Protein AF-A0A7Y4NHB7-F1 (afdb_monomer_lite)

pLDDT: mean 86.48, std 16.09, range [43.59, 97.81]

Organism: NCBI:txid2316736

Structure (mmCIF, N/CA/C/O backbone):
data_AF-A0A7Y4NHB7-F1
#
_entry.id   AF-A0A7Y4NHB7-F1
#
loop_
_atom_site.group_PDB
_atom_site.id
_atom_site.type_symbol
_atom_site.label_atom_id
_atom_site.label_alt_id
_atom_site.label_comp_id
_atom_site.label_asym_id
_atom_site.label_entity_id
_atom_site.label_seq_id
_atom_site.pdbx_PDB_ins_code
_atom_site.Cartn_x
_atom_site.Cartn_y
_atom_site.Cartn_z
_atom_site.occupancy
_atom_site.B_iso_or_equiv
_atom_site.auth_seq_id
_atom_site.auth_comp_id
_atom_site.auth_asym_id
_atom_site.auth_atom_id
_atom_site.pdbx_PDB_model_num
ATOM 1 N N . MET A 1 1 ? -4.278 -16.729 -47.013 1.00 43.59 1 MET A N 1
ATOM 2 C CA . MET A 1 1 ? -5.062 -16.526 -45.774 1.00 43.59 1 MET A CA 1
ATOM 3 C C . MET A 1 1 ? -4.417 -15.399 -44.970 1.00 43.59 1 MET A C 1
ATOM 5 O O . MET A 1 1 ? -3.397 -15.633 -44.341 1.00 43.59 1 MET A O 1
ATOM 9 N N . LYS A 1 2 ? -4.911 -14.156 -45.074 1.00 43.66 2 LYS A N 1
ATOM 10 C CA . LYS A 1 2 ? -4.379 -13.010 -44.310 1.00 43.66 2 LYS A CA 1
ATOM 11 C C . LYS A 1 2 ? -5.203 -12.868 -43.030 1.00 43.66 2 LYS A C 1
ATOM 13 O O . LYS A 1 2 ? -6.406 -12.642 -43.115 1.00 43.66 2 LYS A O 1
ATOM 18 N N . ALA A 1 3 ? -4.569 -13.052 -41.874 1.00 45.16 3 ALA A N 1
ATOM 19 C CA . ALA A 1 3 ? -5.207 -12.867 -40.576 1.00 45.16 3 ALA A CA 1
ATOM 20 C C . ALA A 1 3 ? -5.720 -11.422 -40.438 1.00 45.16 3 ALA A C 1
ATOM 22 O O . ALA A 1 3 ? -5.018 -10.460 -40.755 1.00 45.16 3 ALA A O 1
ATOM 23 N N . SER A 1 4 ? -6.977 -11.292 -40.015 1.00 52.25 4 SER A N 1
ATOM 24 C CA . SER A 1 4 ? -7.694 -10.028 -39.843 1.00 52.25 4 SER A CA 1
ATOM 25 C C . SER A 1 4 ? -7.022 -9.138 -38.787 1.00 52.25 4 SER A C 1
ATOM 27 O O . SER A 1 4 ? -6.703 -9.608 -37.693 1.00 52.25 4 SER A O 1
ATOM 29 N N . LYS A 1 5 ? -6.862 -7.838 -39.094 1.00 59.34 5 LYS A N 1
ATOM 30 C CA . LYS A 1 5 ? -6.306 -6.781 -38.214 1.00 59.34 5 LYS A CA 1
ATOM 31 C C . LYS A 1 5 ? -6.905 -6.773 -36.795 1.00 59.34 5 LYS A C 1
ATOM 33 O O . LYS A 1 5 ? -6.227 -6.360 -35.860 1.00 59.34 5 LYS A O 1
ATOM 38 N N . GLY A 1 6 ? -8.140 -7.256 -36.622 1.00 52.38 6 GLY A N 1
ATOM 39 C CA . GLY A 1 6 ? -8.802 -7.361 -35.315 1.00 52.38 6 GLY A CA 1
ATOM 40 C C . GLY A 1 6 ? -8.149 -8.363 -34.353 1.00 52.38 6 GLY A C 1
ATOM 41 O O . GLY A 1 6 ? -8.132 -8.124 -33.150 1.00 52.38 6 GLY A O 1
ATOM 42 N N . SER A 1 7 ? -7.535 -9.435 -34.866 1.00 55.34 7 SER A N 1
ATOM 43 C CA . SER A 1 7 ? -6.844 -10.439 -34.038 1.00 55.34 7 SER A CA 1
ATOM 44 C C . SER A 1 7 ? -5.541 -9.897 -33.445 1.00 55.34 7 SER A C 1
ATOM 46 O O . SER A 1 7 ? -5.215 -10.189 -32.299 1.00 55.34 7 SER A O 1
ATOM 48 N N . GLN A 1 8 ? -4.824 -9.060 -34.202 1.00 58.44 8 GLN A N 1
ATOM 49 C CA . GLN A 1 8 ? -3.545 -8.472 -33.786 1.00 58.44 8 GLN A CA 1
ATOM 50 C C . GLN A 1 8 ? -3.705 -7.430 -32.669 1.00 58.44 8 GLN A C 1
ATOM 52 O O . GLN A 1 8 ? -2.810 -7.267 -31.841 1.00 58.44 8 GLN A O 1
ATOM 57 N N . LEU A 1 9 ? -4.839 -6.719 -32.629 1.00 59.69 9 LEU A N 1
ATOM 58 C CA . LEU A 1 9 ? -5.118 -5.739 -31.576 1.00 59.69 9 LEU A CA 1
ATOM 59 C C . LEU A 1 9 ? -5.407 -6.434 -30.240 1.00 59.69 9 LEU A C 1
ATOM 61 O O . LEU A 1 9 ? -4.892 -6.015 -29.209 1.00 59.69 9 LEU A O 1
ATOM 65 N N . LEU A 1 10 ? -6.165 -7.535 -30.269 1.00 55.00 10 LEU A N 1
ATOM 66 C CA . LEU A 1 10 ? -6.442 -8.339 -29.079 1.00 55.00 10 LEU A CA 1
ATOM 67 C C . LEU A 1 10 ? -5.185 -9.049 -28.566 1.00 55.00 10 LEU A C 1
ATOM 69 O O . LEU A 1 10 ? -4.982 -9.097 -27.360 1.00 55.00 10 LEU A O 1
ATOM 73 N N . GLU A 1 11 ? -4.303 -9.527 -29.448 1.00 55.62 11 GLU A N 1
ATOM 74 C CA . GLU A 1 11 ? -3.004 -10.102 -29.058 1.00 55.62 11 GLU A CA 1
ATOM 75 C C . GLU A 1 11 ? -2.084 -9.091 -28.365 1.00 55.62 11 GLU A C 1
ATOM 77 O O . GLU A 1 11 ? -1.455 -9.427 -27.363 1.00 55.62 11 GLU A O 1
ATOM 82 N N . LYS A 1 12 ? -2.058 -7.836 -28.837 1.00 52.94 12 LYS A N 1
ATOM 83 C CA . LYS A 1 12 ? -1.322 -6.743 -28.180 1.00 52.94 12 LYS A CA 1
ATOM 84 C C . LYS A 1 12 ? -1.838 -6.438 -26.775 1.00 52.94 12 LYS A C 1
ATOM 86 O O . LYS A 1 12 ? -1.043 -6.121 -25.901 1.00 52.94 12 LYS A O 1
ATOM 91 N N . VAL A 1 13 ? -3.146 -6.562 -26.551 1.00 56.47 13 VAL A N 1
ATOM 92 C CA . VAL A 1 13 ? -3.760 -6.403 -25.219 1.00 56.47 13 VAL A CA 1
ATOM 93 C C . VAL A 1 13 ? -3.551 -7.655 -24.346 1.00 56.47 13 VAL A C 1
ATOM 95 O O . VAL A 1 13 ? -3.620 -7.577 -23.124 1.00 56.47 13 VAL A O 1
ATOM 98 N N . LYS A 1 14 ? -3.241 -8.812 -24.947 1.00 52.28 14 LYS A N 1
ATOM 99 C CA . LYS A 1 14 ? -3.054 -10.102 -24.260 1.00 52.28 14 LYS A CA 1
ATOM 100 C C . LYS A 1 14 ? -1.612 -10.396 -23.838 1.00 52.28 14 LYS A C 1
ATOM 102 O O . LYS A 1 14 ? -1.357 -11.481 -23.309 1.00 52.28 14 LYS A O 1
ATOM 107 N N . GLN A 1 15 ? -0.666 -9.482 -24.056 1.00 61.44 15 GLN A N 1
ATOM 108 C CA . GLN A 1 15 ? 0.671 -9.629 -23.485 1.00 61.44 15 GLN A CA 1
ATOM 109 C C . GLN A 1 15 ? 0.579 -9.461 -21.967 1.00 61.44 15 GLN A C 1
ATOM 111 O O . GLN A 1 15 ? 0.471 -8.354 -21.446 1.00 61.44 15 GLN A O 1
ATOM 116 N N . ARG A 1 16 ? 0.610 -10.591 -21.250 1.00 67.00 16 ARG A N 1
ATOM 117 C CA . ARG A 1 16 ? 0.943 -10.617 -19.822 1.00 67.00 16 ARG A CA 1
ATOM 118 C C . ARG A 1 16 ? 2.222 -9.793 -19.636 1.00 67.00 16 ARG A C 1
ATOM 120 O O . ARG A 1 16 ? 3.170 -9.999 -20.389 1.00 67.00 16 ARG A O 1
ATOM 127 N N . GLY A 1 17 ? 2.220 -8.847 -18.696 1.00 72.75 17 GLY A N 1
ATOM 128 C CA . GLY A 1 17 ? 3.365 -7.961 -18.474 1.00 72.75 17 GLY A CA 1
ATOM 129 C C . GLY A 1 17 ? 4.655 -8.756 -18.266 1.00 72.75 17 GLY A C 1
ATOM 130 O O . GLY A 1 17 ? 4.684 -9.696 -17.473 1.00 72.75 17 GLY A O 1
ATOM 131 N N . ASP A 1 18 ? 5.708 -8.398 -18.998 1.00 83.38 18 ASP A N 1
ATOM 132 C CA . ASP A 1 18 ? 7.035 -8.991 -18.841 1.00 83.38 18 ASP A CA 1
ATOM 133 C C . ASP 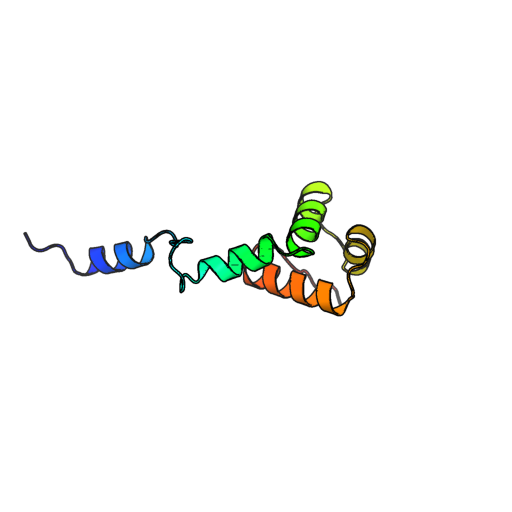A 1 18 ? 7.814 -8.263 -17.739 1.00 83.38 18 ASP A C 1
ATOM 135 O O . ASP A 1 18 ? 8.438 -7.231 -17.977 1.00 83.38 18 ASP A O 1
ATOM 139 N N . LEU A 1 19 ? 7.807 -8.814 -16.524 1.00 81.25 19 LEU A N 1
ATOM 140 C CA . LEU A 1 19 ? 8.513 -8.231 -15.378 1.00 81.25 19 LEU A CA 1
ATOM 141 C C . LEU A 1 19 ? 10.032 -8.118 -15.593 1.00 81.25 19 LEU A C 1
ATOM 143 O O . LEU A 1 19 ? 10.675 -7.261 -14.978 1.00 81.25 19 LEU A O 1
ATOM 147 N N . TYR A 1 20 ? 10.620 -8.934 -16.470 1.00 83.62 20 TYR A N 1
ATOM 148 C CA . TYR A 1 20 ? 12.052 -8.887 -16.755 1.00 83.62 20 TYR A CA 1
ATOM 149 C C . TYR A 1 20 ? 12.420 -7.746 -17.714 1.00 83.62 20 TYR A C 1
ATOM 151 O O . TYR A 1 20 ? 13.557 -7.270 -17.673 1.00 83.62 20 TYR A O 1
ATOM 159 N N . ALA A 1 21 ? 11.464 -7.211 -18.480 1.00 86.81 21 ALA A N 1
ATOM 160 C CA . ALA A 1 21 ? 11.676 -6.022 -19.297 1.00 86.81 21 ALA A CA 1
ATOM 161 C C . ALA A 1 21 ? 11.800 -4.754 -18.432 1.00 86.81 21 ALA A C 1
ATOM 163 O O . ALA A 1 21 ? 10.962 -4.470 -17.576 1.00 86.81 21 ALA A O 1
ATOM 164 N N . ALA A 1 22 ? 12.845 -3.955 -18.681 1.00 83.75 22 ALA A N 1
ATOM 165 C CA . ALA A 1 22 ? 13.180 -2.788 -17.860 1.00 83.75 22 ALA A CA 1
ATOM 166 C C . ALA A 1 22 ? 12.059 -1.739 -17.774 1.00 83.75 22 ALA A C 1
ATOM 168 O O . ALA A 1 22 ? 11.810 -1.192 -16.704 1.00 83.75 22 ALA A O 1
ATOM 169 N N . ALA A 1 23 ? 11.372 -1.496 -18.891 1.00 84.31 23 ALA A N 1
ATOM 170 C CA . ALA A 1 23 ? 10.308 -0.501 -19.019 1.00 84.31 23 ALA A CA 1
ATOM 171 C C . ALA A 1 23 ? 8.898 -1.090 -18.824 1.00 84.31 23 ALA A C 1
ATOM 173 O O . ALA A 1 23 ? 7.916 -0.507 -19.283 1.00 84.31 23 ALA A O 1
ATOM 174 N N . CYS A 1 24 ? 8.775 -2.271 -18.207 1.00 86.31 24 CYS A N 1
ATOM 175 C CA . CYS A 1 24 ? 7.470 -2.890 -18.035 1.00 86.31 24 CYS A CA 1
ATOM 176 C C . CYS A 1 24 ? 6.637 -2.144 -16.979 1.00 86.31 24 CYS A C 1
ATOM 178 O O . CYS A 1 24 ? 7.076 -2.041 -15.830 1.00 86.31 24 CYS A O 1
ATOM 180 N N . PRO A 1 25 ? 5.417 -1.682 -17.309 1.00 84.75 25 PRO A N 1
ATOM 181 C CA . PRO A 1 25 ? 4.579 -0.938 -16.369 1.00 84.75 25 PRO A CA 1
ATOM 182 C C . PRO A 1 25 ? 4.171 -1.763 -15.139 1.00 84.75 25 PRO A C 1
ATOM 184 O O . PRO A 1 25 ? 3.945 -1.200 -14.073 1.00 84.75 25 PRO A O 1
ATOM 187 N N . SER A 1 26 ? 4.143 -3.099 -15.235 1.00 87.38 26 SER A N 1
ATOM 188 C CA . SER A 1 26 ? 3.817 -3.968 -14.096 1.00 87.38 26 SER A CA 1
ATOM 189 C C . SER A 1 26 ? 4.883 -3.970 -12.995 1.00 87.38 26 SER A C 1
ATOM 191 O O . SER A 1 26 ? 4.614 -4.464 -11.902 1.00 87.38 26 SER A O 1
ATOM 193 N N . ARG A 1 27 ? 6.077 -3.404 -13.240 1.00 89.56 27 ARG A N 1
ATOM 194 C CA . ARG A 1 27 ? 7.087 -3.209 -12.190 1.00 89.56 27 ARG A CA 1
ATOM 195 C C . ARG A 1 27 ? 6.651 -2.205 -11.129 1.00 89.56 27 ARG A C 1
ATOM 197 O O . ARG A 1 27 ? 6.973 -2.431 -9.972 1.00 89.56 27 ARG A O 1
ATOM 204 N N . GLY A 1 28 ? 5.900 -1.163 -11.496 1.00 91.44 28 GLY A N 1
ATOM 205 C CA . GLY A 1 28 ? 5.376 -0.202 -10.516 1.00 91.44 28 GLY A CA 1
ATOM 206 C C . GLY A 1 28 ? 4.416 -0.878 -9.538 1.00 91.44 28 GLY A C 1
ATOM 207 O O . GLY A 1 28 ? 4.586 -0.785 -8.330 1.00 91.44 28 GLY A O 1
ATOM 208 N N . VAL A 1 29 ? 3.498 -1.689 -10.070 1.00 92.88 29 VAL A N 1
ATOM 209 C CA . VAL A 1 29 ? 2.579 -2.509 -9.264 1.00 92.88 29 VAL A CA 1
ATOM 210 C C . VAL A 1 29 ? 3.356 -3.445 -8.330 1.00 92.88 29 VAL A C 1
ATOM 212 O O . VAL A 1 29 ? 3.047 -3.549 -7.145 1.00 92.88 29 VAL A O 1
ATOM 215 N N . LEU A 1 30 ? 4.402 -4.108 -8.844 1.00 93.00 30 LEU A N 1
ATOM 216 C CA . LEU A 1 30 ? 5.263 -4.970 -8.032 1.00 93.00 30 LEU A CA 1
ATOM 217 C C . LEU A 1 30 ? 5.964 -4.184 -6.912 1.00 93.00 30 LEU A C 1
ATOM 219 O O . LEU A 1 30 ? 6.003 -4.647 -5.774 1.00 93.00 30 LEU A O 1
ATOM 223 N N . GLU A 1 31 ? 6.503 -3.005 -7.209 1.00 94.06 31 GLU A N 1
ATOM 224 C CA . GLU A 1 31 ? 7.147 -2.131 -6.227 1.00 94.06 31 GLU A CA 1
ATOM 225 C C . GLU A 1 31 ? 6.173 -1.723 -5.115 1.00 94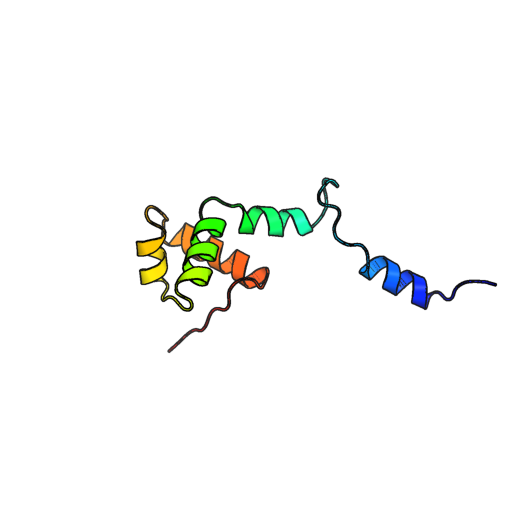.06 31 GLU A C 1
ATOM 227 O O . GLU A 1 31 ? 6.512 -1.825 -3.936 1.00 94.06 31 GLU A O 1
ATOM 232 N N . HIS A 1 32 ? 4.937 -1.356 -5.455 1.00 95.88 32 HIS A N 1
ATOM 233 C CA . HIS A 1 32 ? 3.932 -0.979 -4.464 1.00 95.88 32 HIS A CA 1
ATOM 234 C C . HIS A 1 32 ? 3.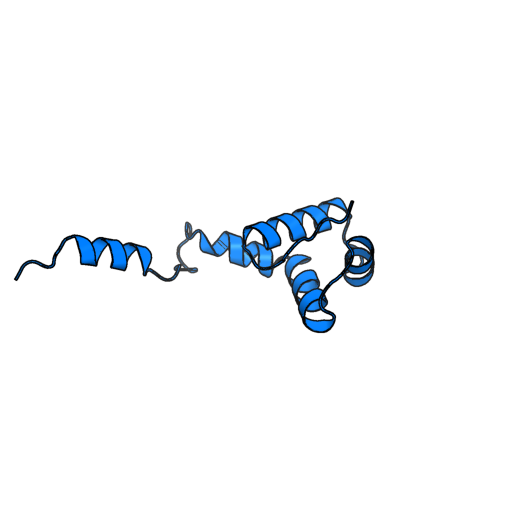602 -2.133 -3.506 1.00 95.88 32 HIS A C 1
ATOM 236 O O . HIS A 1 32 ? 3.648 -1.944 -2.285 1.00 95.88 32 HIS A O 1
ATOM 242 N N . VAL A 1 33 ? 3.343 -3.341 -4.027 1.00 95.88 33 VAL A N 1
ATOM 243 C CA . VAL A 1 33 ? 2.967 -4.505 -3.196 1.00 95.88 33 VAL A CA 1
ATOM 244 C C . VAL A 1 33 ? 4.136 -5.101 -2.410 1.00 95.88 33 VAL A C 1
ATOM 246 O O . VAL A 1 33 ? 3.918 -5.705 -1.362 1.00 95.88 33 VAL A O 1
ATOM 249 N N . THR A 1 34 ? 5.370 -4.933 -2.896 1.00 96.06 34 THR A N 1
ATOM 250 C CA . THR A 1 34 ? 6.592 -5.420 -2.226 1.00 96.06 34 THR A CA 1
ATOM 251 C C . THR A 1 34 ? 7.283 -4.366 -1.366 1.00 96.06 34 THR A C 1
ATOM 253 O O . THR A 1 34 ? 8.243 -4.685 -0.664 1.00 96.06 34 THR A O 1
ATOM 256 N N . SER A 1 35 ? 6.800 -3.122 -1.378 1.00 95.88 35 SER A N 1
ATOM 257 C CA . SER A 1 35 ? 7.317 -2.069 -0.510 1.00 95.88 35 SER A CA 1
ATOM 258 C C . SER A 1 35 ? 7.193 -2.465 0.964 1.00 95.88 35 SER A C 1
ATOM 260 O O . SER A 1 35 ? 6.274 -3.190 1.357 1.00 95.88 35 SER A O 1
ATOM 262 N N . GLN A 1 36 ? 8.098 -1.942 1.801 1.00 94.50 36 GLN A N 1
ATOM 263 C CA . GLN A 1 36 ? 8.137 -2.234 3.240 1.00 94.50 36 GLN A CA 1
ATOM 264 C C . GLN A 1 36 ? 6.764 -2.076 3.913 1.00 94.50 36 GLN A C 1
ATOM 266 O O . GLN A 1 36 ? 6.405 -2.866 4.780 1.00 94.50 36 GLN A O 1
ATOM 271 N N . TRP A 1 37 ? 5.994 -1.062 3.513 1.00 97.44 37 TRP A N 1
ATOM 272 C CA . TRP A 1 37 ? 4.674 -0.792 4.078 1.00 97.44 37 TRP A CA 1
ATOM 273 C C . TRP A 1 37 ? 3.548 -1.486 3.314 1.00 97.44 37 TRP A C 1
ATOM 275 O O . TRP A 1 37 ? 2.592 -1.933 3.944 1.00 97.44 37 TRP A O 1
ATOM 285 N N . GLY A 1 38 ? 3.656 -1.608 1.988 1.00 96.69 38 GLY A N 1
ATOM 286 C CA . GLY A 1 38 ? 2.622 -2.211 1.148 1.00 96.69 38 GLY A CA 1
ATOM 287 C C . GLY A 1 38 ? 2.333 -3.653 1.538 1.00 96.69 38 GLY A C 1
ATOM 288 O O . GLY A 1 38 ? 1.175 -4.007 1.756 1.00 96.69 38 GLY A O 1
ATOM 289 N N . VAL A 1 39 ? 3.379 -4.458 1.749 1.00 96.81 39 VAL A N 1
ATOM 290 C CA . VAL A 1 39 ? 3.209 -5.854 2.172 1.00 96.81 39 VAL A CA 1
ATOM 291 C C . VAL A 1 39 ? 2.522 -5.960 3.540 1.00 96.81 39 VAL A C 1
ATOM 293 O O . VAL A 1 39 ? 1.615 -6.772 3.707 1.00 96.81 39 VAL A O 1
ATOM 296 N N . LEU A 1 40 ? 2.885 -5.103 4.503 1.00 96.81 40 LEU A N 1
ATOM 297 C CA . LEU A 1 40 ? 2.300 -5.112 5.849 1.00 96.81 40 LEU A CA 1
ATOM 298 C C . LEU A 1 40 ? 0.829 -4.686 5.834 1.00 96.81 40 LEU A C 1
ATOM 300 O O . LEU A 1 40 ? 0.006 -5.288 6.522 1.00 96.81 40 LEU A O 1
ATOM 304 N N . VAL A 1 41 ? 0.490 -3.680 5.024 1.00 96.81 41 VAL A N 1
ATOM 305 C CA . VAL A 1 41 ? -0.894 -3.233 4.822 1.00 96.81 41 VAL A CA 1
ATOM 306 C C . VAL A 1 41 ? -1.740 -4.346 4.208 1.00 96.81 41 VAL A C 1
ATOM 308 O O . VAL A 1 41 ? -2.817 -4.644 4.722 1.00 96.81 41 VAL A O 1
ATOM 311 N N . LEU A 1 42 ? -1.254 -4.989 3.143 1.00 97.06 42 LEU A N 1
ATOM 312 C CA . LEU A 1 42 ? -1.986 -6.061 2.466 1.00 97.06 42 LEU A CA 1
ATOM 313 C C . LEU A 1 42 ? -2.205 -7.271 3.377 1.00 97.06 42 LEU A C 1
ATOM 315 O O . LEU A 1 42 ? -3.297 -7.834 3.388 1.00 97.06 42 LEU A O 1
ATOM 319 N N . VAL A 1 43 ? -1.197 -7.656 4.165 1.00 96.44 43 VAL A N 1
ATOM 320 C CA . VAL A 1 43 ? -1.334 -8.737 5.152 1.00 96.44 43 VAL A CA 1
ATOM 321 C C . VAL A 1 43 ? -2.359 -8.366 6.222 1.00 96.44 43 VAL A C 1
ATOM 323 O O . VAL A 1 43 ? -3.263 -9.156 6.482 1.00 96.44 43 VAL A O 1
ATOM 326 N N . ALA A 1 44 ? -2.287 -7.153 6.780 1.00 96.25 44 ALA A N 1
ATOM 327 C CA . ALA A 1 44 ? -3.234 -6.699 7.795 1.00 96.25 44 ALA A CA 1
ATOM 328 C C . ALA A 1 44 ? -4.689 -6.742 7.295 1.00 96.25 44 ALA A C 1
ATOM 330 O O . ALA A 1 44 ? -5.548 -7.300 7.976 1.00 96.25 44 ALA A O 1
ATOM 331 N N . LEU A 1 45 ? -4.941 -6.223 6.088 1.00 96.19 45 LEU A N 1
ATOM 332 C CA . LEU A 1 45 ? -6.267 -6.227 5.461 1.00 96.19 45 LEU A CA 1
ATOM 333 C C . LEU A 1 45 ? -6.740 -7.640 5.093 1.00 96.19 45 LEU A C 1
ATOM 335 O O . LEU A 1 45 ? -7.932 -7.929 5.155 1.00 96.19 45 LEU A O 1
ATOM 339 N N . LYS A 1 46 ? -5.827 -8.541 4.716 1.00 95.94 46 LYS A N 1
ATOM 340 C CA . LYS A 1 46 ? -6.168 -9.935 4.406 1.00 95.94 46 LYS A CA 1
ATOM 341 C C . LYS A 1 46 ? -6.596 -10.716 5.652 1.00 95.94 46 LYS A C 1
ATOM 343 O O . LYS A 1 46 ? -7.470 -11.572 5.549 1.00 95.94 46 LYS A O 1
ATOM 348 N N . GLU A 1 47 ? -5.959 -10.470 6.794 1.00 95.06 47 GLU A N 1
ATOM 349 C CA . GLU A 1 47 ? -6.218 -11.201 8.041 1.00 95.06 47 GLU A CA 1
ATOM 350 C C . GLU A 1 47 ? -7.469 -10.710 8.776 1.00 95.06 47 GLU A C 1
ATOM 352 O O . GLU A 1 47 ? -8.250 -11.525 9.261 1.00 95.06 47 GLU A O 1
ATOM 357 N N . GLU A 1 48 ? -7.659 -9.391 8.865 1.00 92.81 48 GLU A N 1
ATOM 358 C CA . GLU A 1 48 ? -8.698 -8.775 9.706 1.00 92.81 48 GLU A CA 1
ATOM 359 C C . GLU A 1 48 ? -9.775 -8.026 8.901 1.00 92.81 48 GLU A C 1
ATOM 361 O O . GLU A 1 48 ? -10.788 -7.610 9.462 1.00 92.81 48 GLU A O 1
ATOM 366 N N . GLY A 1 49 ? -9.617 -7.909 7.579 1.00 93.62 49 GLY A N 1
ATOM 367 C CA . GLY A 1 49 ? -10.589 -7.262 6.702 1.00 93.62 49 GLY A CA 1
ATOM 368 C C . GLY A 1 49 ? -10.504 -5.736 6.748 1.00 93.62 49 GLY A C 1
ATOM 369 O O . GLY A 1 49 ? -9.433 -5.146 6.613 1.00 93.62 49 GLY A O 1
ATOM 370 N N . THR A 1 50 ? -11.658 -5.082 6.874 1.00 95.50 50 THR A N 1
ATOM 371 C CA . THR A 1 50 ? -11.770 -3.619 6.841 1.00 95.50 50 THR A CA 1
ATOM 372 C C . THR A 1 50 ? -11.125 -2.974 8.068 1.00 95.50 50 THR A C 1
ATOM 374 O O . THR A 1 50 ? -11.449 -3.317 9.201 1.00 95.50 50 THR A O 1
ATOM 377 N N . HIS A 1 51 ? -10.282 -1.964 7.839 1.00 96.06 51 HIS A N 1
ATOM 378 C CA . HIS A 1 51 ? -9.629 -1.183 8.889 1.00 96.06 51 HIS A CA 1
ATOM 379 C C . HIS A 1 51 ? -9.861 0.317 8.725 1.00 96.06 51 HIS A C 1
ATOM 381 O O . HIS A 1 51 ? -9.829 0.848 7.611 1.00 96.06 51 HIS A O 1
ATOM 387 N N . ARG A 1 52 ? -9.981 1.034 9.849 1.00 96.25 52 ARG A N 1
ATOM 388 C CA . ARG A 1 52 ? -9.818 2.493 9.853 1.00 96.25 52 ARG A CA 1
ATOM 389 C C . ARG A 1 52 ? -8.349 2.856 9.655 1.00 96.25 52 ARG A C 1
ATOM 391 O O . ARG A 1 52 ? -7.442 2.124 10.048 1.00 96.25 52 ARG A O 1
ATOM 398 N N . PHE A 1 53 ? -8.108 4.055 9.131 1.00 95.81 53 PHE A N 1
ATOM 399 C CA . PHE A 1 53 ? -6.751 4.561 8.902 1.00 95.81 53 PHE A CA 1
ATOM 400 C C . PHE A 1 53 ? -5.875 4.530 10.168 1.00 95.81 53 PHE A C 1
ATOM 402 O O . PHE A 1 53 ? -4.725 4.095 10.129 1.00 95.81 53 PHE A O 1
ATOM 409 N N . SER A 1 54 ? -6.423 4.958 11.309 1.00 95.56 54 SER A N 1
ATOM 410 C CA . SER A 1 54 ? -5.708 4.982 12.590 1.00 95.56 54 SER A CA 1
ATOM 411 C C . SER A 1 54 ? -5.384 3.583 13.124 1.00 95.56 54 SER A C 1
ATOM 413 O O . SER A 1 54 ? -4.307 3.375 13.684 1.00 95.56 54 SER A O 1
ATOM 415 N N . GLU A 1 55 ? -6.282 2.616 12.927 1.00 96.31 55 GLU A N 1
ATOM 416 C CA . GLU A 1 55 ? -6.084 1.218 13.325 1.00 96.31 55 GLU A CA 1
ATOM 417 C C . GLU A 1 55 ? -4.965 0.583 12.506 1.00 96.31 55 GLU A C 1
ATOM 419 O O . GLU A 1 55 ? -4.030 0.011 13.071 1.00 96.31 55 GLU A O 1
ATOM 424 N N . LEU A 1 56 ? -5.008 0.778 11.186 1.00 96.12 56 LEU A N 1
ATOM 425 C CA . LEU A 1 56 ? -3.996 0.269 10.272 1.00 96.12 56 LEU A CA 1
ATOM 426 C C . LEU A 1 56 ? -2.617 0.870 10.577 1.00 96.12 56 LEU A C 1
ATOM 428 O O . LEU A 1 56 ? -1.627 0.144 10.638 1.00 96.12 56 LEU A O 1
ATOM 432 N N . ARG A 1 57 ? -2.548 2.176 10.871 1.00 96.69 57 ARG A N 1
ATOM 433 C CA . ARG A 1 57 ? -1.306 2.838 11.302 1.00 96.69 57 ARG A CA 1
ATOM 434 C C . ARG A 1 57 ? -0.727 2.212 12.569 1.00 96.69 57 ARG A C 1
ATOM 436 O O . ARG A 1 57 ? 0.481 1.984 12.639 1.00 96.69 57 ARG A O 1
ATOM 443 N N . ARG A 1 58 ? -1.573 1.946 13.570 1.00 96.12 58 ARG A N 1
ATOM 444 C CA . ARG A 1 58 ? -1.137 1.328 14.830 1.00 96.12 58 ARG A CA 1
ATOM 445 C C . ARG A 1 58 ? -0.655 -0.104 14.607 1.00 96.12 58 ARG A C 1
ATOM 447 O O . ARG A 1 58 ? 0.341 -0.489 15.208 1.00 96.12 58 ARG A O 1
ATOM 454 N N . LYS A 1 59 ? -1.344 -0.861 13.750 1.00 95.44 59 LYS A N 1
ATOM 455 C CA . LYS A 1 59 ? -1.023 -2.258 13.447 1.00 95.44 59 LYS A CA 1
ATOM 456 C C . LYS A 1 59 ? 0.273 -2.405 12.651 1.00 95.44 59 LYS A C 1
ATOM 458 O O . LYS A 1 59 ? 1.095 -3.241 13.001 1.00 95.44 59 LYS A O 1
ATOM 463 N N . VAL A 1 60 ? 0.474 -1.579 11.622 1.00 94.25 60 VAL A N 1
ATOM 464 C CA . VAL A 1 60 ? 1.692 -1.619 10.795 1.00 94.25 60 VAL A CA 1
ATOM 465 C C . VAL A 1 60 ? 2.927 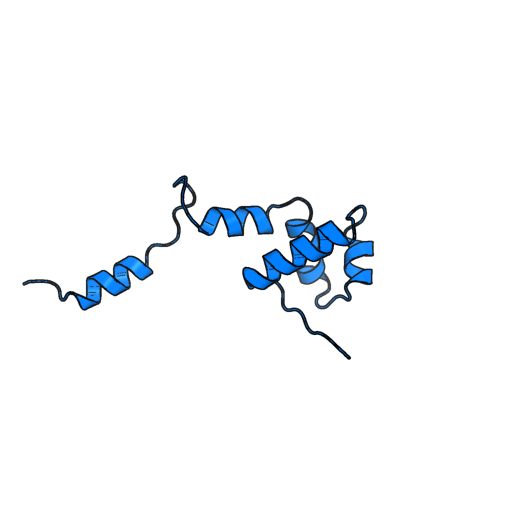-1.209 11.604 1.00 94.25 60 VAL A C 1
ATOM 467 O O . VAL A 1 60 ? 3.983 -1.793 11.403 1.00 94.25 60 VAL A O 1
ATOM 470 N N . GLY A 1 61 ? 2.789 -0.273 12.553 1.00 93.62 61 GLY A N 1
ATOM 471 C CA . GLY A 1 61 ? 3.851 0.100 13.493 1.00 93.62 61 GLY A CA 1
ATOM 472 C C . GLY A 1 61 ? 5.037 0.823 12.835 1.00 93.62 61 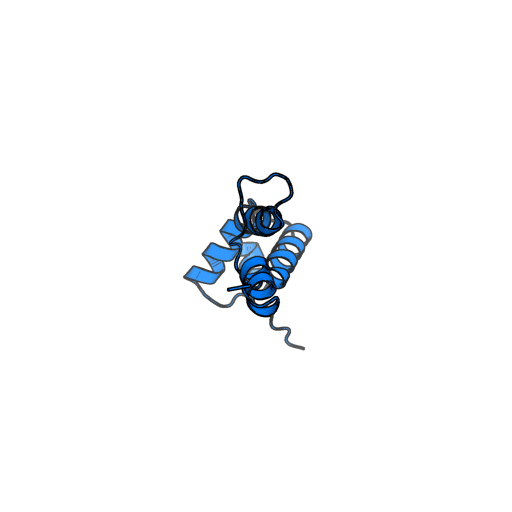GLY A C 1
ATOM 473 O O . GLY A 1 61 ? 5.580 0.407 11.819 1.00 93.62 61 GLY A O 1
ATOM 474 N N . GLY A 1 62 ? 5.459 1.964 13.387 1.00 94.06 62 GLY A N 1
ATOM 475 C CA . GLY A 1 62 ? 6.620 2.713 12.871 1.00 94.06 62 GLY A CA 1
ATOM 476 C C . GLY A 1 62 ? 6.418 3.424 11.522 1.00 94.06 62 GLY A C 1
ATOM 477 O O . GLY A 1 62 ? 7.266 4.221 11.125 1.00 94.06 62 GLY A O 1
ATOM 478 N N . VAL A 1 63 ? 5.288 3.213 10.840 1.00 96.75 63 VAL A N 1
ATOM 479 C CA . VAL A 1 63 ? 4.918 3.961 9.633 1.00 96.75 63 VAL A CA 1
ATOM 480 C C . VAL A 1 63 ? 4.433 5.373 9.987 1.00 96.75 63 VAL A C 1
ATOM 482 O O . VAL A 1 63 ? 3.632 5.581 10.908 1.00 96.75 63 VAL A O 1
ATOM 485 N N . SER A 1 64 ? 4.911 6.377 9.249 1.00 97.12 64 SER A N 1
ATOM 486 C CA . SER A 1 64 ? 4.392 7.743 9.368 1.00 97.12 64 SER A CA 1
ATOM 487 C C . SER A 1 64 ? 3.033 7.869 8.676 1.00 97.12 64 SER A C 1
ATOM 489 O O . SER A 1 64 ? 2.729 7.126 7.745 1.00 97.12 64 SER A O 1
ATOM 491 N N . GLU A 1 65 ? 2.210 8.837 9.086 1.00 97.00 65 GLU A N 1
ATOM 492 C CA . GLU A 1 65 ? 0.901 9.068 8.448 1.00 97.00 65 GLU A CA 1
ATOM 493 C C . GLU A 1 65 ? 1.034 9.349 6.955 1.00 97.00 65 GLU A C 1
ATOM 495 O O . GLU A 1 65 ? 0.293 8.792 6.151 1.00 97.00 65 GLU A O 1
ATOM 500 N N . LYS A 1 66 ? 2.035 10.153 6.581 1.00 97.38 66 LYS A N 1
ATOM 501 C CA . LYS A 1 66 ? 2.332 10.462 5.183 1.00 97.38 66 LYS A CA 1
ATOM 502 C C . LYS A 1 66 ? 2.662 9.198 4.387 1.00 97.38 66 LYS A C 1
ATOM 504 O O . LYS A 1 66 ? 2.093 9.003 3.319 1.00 97.38 66 LYS A O 1
ATOM 509 N N . MET A 1 67 ? 3.549 8.344 4.903 1.00 97.81 67 MET A N 1
ATOM 510 C CA . MET A 1 67 ? 3.944 7.114 4.208 1.00 97.81 67 MET A CA 1
ATOM 511 C C . MET A 1 67 ? 2.781 6.130 4.094 1.00 97.81 67 MET A C 1
ATOM 513 O O . MET A 1 67 ? 2.600 5.521 3.041 1.00 97.81 67 MET A O 1
ATOM 517 N N . LEU A 1 68 ? 1.966 6.002 5.145 1.00 97.62 68 LEU A N 1
ATOM 518 C CA . LEU A 1 68 ? 0.784 5.147 5.109 1.00 97.62 68 LEU A CA 1
ATOM 519 C C . LEU A 1 68 ? -0.234 5.652 4.082 1.00 97.62 68 LEU A C 1
ATOM 521 O O . LEU A 1 68 ? -0.725 4.863 3.281 1.00 97.62 68 LEU A O 1
ATOM 525 N N .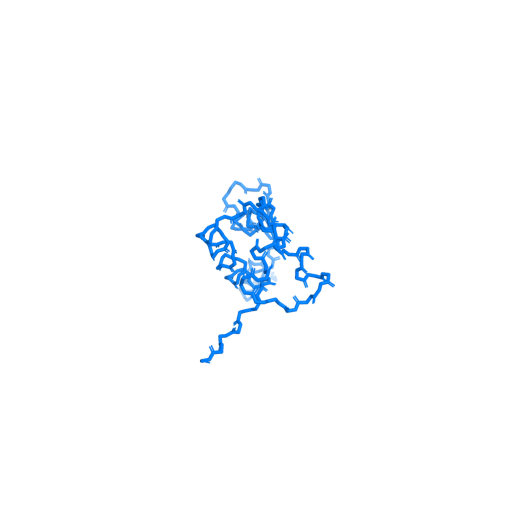 ALA A 1 69 ? -0.513 6.958 4.066 1.00 97.31 69 ALA A N 1
ATOM 526 C CA . ALA A 1 69 ? -1.426 7.564 3.101 1.00 97.31 69 ALA A CA 1
ATOM 527 C C . ALA A 1 69 ? -0.942 7.372 1.656 1.00 97.31 69 ALA A C 1
ATOM 529 O O . ALA A 1 69 ? -1.730 6.982 0.800 1.00 97.31 69 ALA A O 1
ATOM 530 N N . GLN A 1 70 ? 0.354 7.577 1.395 1.00 97.62 70 GLN A N 1
ATOM 531 C CA . GLN A 1 70 ? 0.951 7.340 0.076 1.00 97.62 70 GLN A CA 1
ATOM 532 C C . GLN A 1 70 ? 0.856 5.869 -0.345 1.00 97.62 70 GLN A C 1
ATOM 534 O O . GLN A 1 70 ? 0.498 5.579 -1.482 1.00 97.62 70 GLN A O 1
ATOM 539 N N . THR A 1 71 ? 1.128 4.945 0.578 1.00 97.25 71 THR A N 1
ATOM 540 C CA . THR A 1 71 ? 1.038 3.501 0.317 1.00 97.25 71 THR A CA 1
ATOM 541 C C . THR A 1 71 ? -0.399 3.095 -0.008 1.00 97.25 71 THR A C 1
ATOM 543 O O . THR A 1 71 ? -0.635 2.417 -1.002 1.00 97.25 71 THR A O 1
ATOM 546 N N . LEU A 1 72 ? -1.371 3.543 0.792 1.00 97.31 72 LEU A N 1
ATOM 547 C CA . LEU A 1 72 ? -2.787 3.262 0.555 1.00 97.31 72 LEU A CA 1
ATOM 548 C C . LEU A 1 72 ? -3.271 3.853 -0.769 1.00 97.31 72 LEU A C 1
ATOM 550 O O . LEU A 1 72 ? -3.994 3.176 -1.485 1.00 97.31 72 LEU A O 1
ATOM 554 N N . GLN A 1 73 ? -2.838 5.066 -1.118 1.00 97.50 73 GLN A N 1
ATOM 555 C CA . GLN A 1 73 ? -3.181 5.691 -2.394 1.00 97.50 73 GLN A CA 1
ATOM 556 C C . GLN A 1 73 ? -2.637 4.895 -3.589 1.00 97.50 73 GLN A C 1
ATOM 558 O O . GLN A 1 73 ? -3.356 4.710 -4.566 1.00 97.50 73 GLN A O 1
ATOM 563 N N . ALA A 1 74 ? -1.395 4.407 -3.517 1.00 96.81 74 ALA A N 1
ATOM 564 C CA . ALA A 1 74 ? -0.814 3.570 -4.567 1.00 96.81 74 ALA A CA 1
ATOM 565 C C . ALA A 1 74 ? -1.559 2.230 -4.700 1.00 96.81 74 ALA A C 1
ATOM 567 O O . ALA A 1 74 ? -1.960 1.847 -5.794 1.00 96.81 74 ALA A O 1
ATOM 568 N N . LEU A 1 75 ? -1.829 1.558 -3.576 1.00 97.00 75 LEU A N 1
ATOM 569 C CA . LEU A 1 75 ? -2.563 0.291 -3.567 1.00 97.00 75 LEU A CA 1
ATOM 570 C C . LEU A 1 75 ? -4.032 0.441 -3.997 1.00 97.00 75 LEU A C 1
ATOM 572 O O . LEU A 1 75 ? -4.597 -0.486 -4.573 1.00 97.00 75 LEU A O 1
ATOM 576 N N . GLU A 1 76 ? -4.655 1.588 -3.726 1.00 97.06 76 GLU A N 1
ATOM 577 C CA . GLU A 1 76 ? -5.988 1.943 -4.221 1.00 97.06 76 GLU A CA 1
ATOM 578 C C . GLU A 1 76 ? -5.971 2.144 -5.743 1.00 97.06 76 GLU A C 1
ATOM 580 O O . GLU A 1 76 ? -6.817 1.590 -6.443 1.00 97.06 76 GLU A O 1
ATOM 585 N N . GLN A 1 77 ? -4.978 2.869 -6.271 1.00 95.88 77 GLN A N 1
ATOM 586 C CA . GLN A 1 77 ? -4.802 3.077 -7.715 1.00 95.88 77 GLN A CA 1
ATOM 587 C C . GLN A 1 77 ? -4.527 1.772 -8.473 1.00 95.88 77 GLN A C 1
ATOM 589 O O . GLN A 1 77 ? -5.039 1.590 -9.577 1.00 95.88 77 GLN A O 1
ATOM 594 N N . ASP A 1 78 ? -3.770 0.856 -7.869 1.00 94.62 78 ASP A N 1
ATOM 595 C CA . ASP A 1 78 ? -3.516 -0.479 -8.418 1.00 94.62 78 ASP A CA 1
ATOM 596 C C . ASP A 1 78 ? -4.731 -1.422 -8.296 1.00 94.62 78 ASP A C 1
ATOM 598 O O . ASP A 1 78 ? -4.757 -2.486 -8.917 1.00 94.62 78 ASP A O 1
ATOM 602 N N . GLY A 1 79 ? -5.744 -1.049 -7.505 1.00 95.25 79 GLY A N 1
ATOM 603 C CA . GLY A 1 79 ? -6.968 -1.824 -7.300 1.00 95.25 79 GLY A CA 1
ATOM 604 C C . GLY A 1 79 ? -6.878 -2.923 -6.234 1.00 95.25 79 GLY A C 1
ATOM 605 O O . GLY A 1 79 ? -7.753 -3.787 -6.183 1.00 95.25 79 GLY A O 1
ATOM 606 N N . PHE A 1 80 ? -5.852 -2.915 -5.376 1.00 95.75 80 PHE A N 1
ATOM 607 C CA . PHE A 1 80 ? -5.709 -3.882 -4.277 1.00 95.75 80 PHE A CA 1
ATOM 608 C C . PHE A 1 80 ? -6.483 -3.500 -3.017 1.00 95.75 80 PHE A C 1
ATOM 610 O O . PHE A 1 80 ? -6.847 -4.375 -2.232 1.00 95.75 80 PHE A O 1
ATOM 617 N N . VAL A 1 81 ? -6.701 -2.204 -2.796 1.00 96.19 81 VAL A N 1
ATOM 618 C CA . VAL A 1 81 ? -7.370 -1.685 -1.601 1.00 96.19 81 VAL A CA 1
ATOM 619 C C . VAL A 1 81 ? -8.588 -0.876 -2.014 1.00 96.19 81 VAL A C 1
ATOM 621 O O . VAL A 1 81 ? -8.513 -0.027 -2.895 1.00 96.19 81 VAL A O 1
ATOM 624 N N . HIS A 1 82 ? -9.710 -1.123 -1.344 1.00 96.06 82 HIS A N 1
ATOM 625 C CA . HIS A 1 82 ? -10.895 -0.287 -1.459 1.00 96.06 82 HIS A CA 1
ATOM 626 C C . HIS A 1 82 ? -10.928 0.716 -0.308 1.00 96.06 82 HIS A C 1
ATOM 628 O O . HIS A 1 82 ? -10.822 0.333 0.859 1.00 96.06 82 HIS A O 1
ATOM 634 N N . ARG A 1 83 ? -11.084 2.000 -0.636 1.00 95.31 83 ARG A N 1
ATOM 635 C CA . ARG A 1 83 ? -11.238 3.069 0.345 1.00 95.31 83 ARG A CA 1
ATOM 636 C C . ARG A 1 83 ? -12.682 3.553 0.360 1.00 95.31 83 ARG A C 1
ATOM 638 O O . ARG A 1 83 ? -13.169 4.102 -0.623 1.00 95.31 83 ARG A O 1
ATOM 645 N N . GLU A 1 84 ? -13.321 3.427 1.515 1.00 95.00 84 GLU A N 1
ATOM 646 C CA . GLU A 1 84 ? -14.637 4.001 1.780 1.00 95.00 84 GLU A CA 1
ATOM 647 C C . GLU A 1 84 ? -14.491 5.213 2.712 1.00 95.00 84 GLU A C 1
ATOM 649 O O . GLU A 1 84 ? -13.857 5.133 3.768 1.00 95.00 84 GLU A O 1
ATOM 654 N N . ALA A 1 85 ? -15.022 6.365 2.296 1.00 91.69 85 ALA A N 1
ATOM 655 C CA . ALA A 1 85 ? -15.013 7.588 3.091 1.00 91.69 85 ALA A CA 1
ATOM 656 C C . ALA A 1 85 ? -16.391 7.799 3.721 1.00 91.69 85 ALA A C 1
ATOM 658 O O . ALA A 1 85 ? -17.388 7.931 3.012 1.00 91.69 85 ALA A O 1
ATOM 659 N N . HIS A 1 86 ? -16.429 7.867 5.049 1.00 89.31 86 HIS A N 1
ATOM 660 C CA . HIS A 1 86 ? -17.633 8.220 5.791 1.00 89.31 86 HIS A CA 1
ATOM 661 C C . HIS A 1 86 ? -17.590 9.711 6.170 1.00 89.31 86 HIS A C 1
ATOM 663 O O . HIS A 1 86 ? -16.521 10.171 6.589 1.00 89.31 86 HIS A O 1
ATOM 669 N N . PRO A 1 87 ? -18.697 10.457 5.981 1.00 83.56 87 PRO A N 1
ATOM 670 C CA . PRO A 1 87 ? -18.806 11.865 6.361 1.00 83.56 87 PRO A CA 1
ATOM 671 C C . PRO A 1 87 ? -18.797 12.083 7.879 1.00 83.56 87 PRO A C 1
ATOM 673 O O . PRO A 1 87 ? -19.142 11.139 8.629 1.00 83.56 87 PRO A O 1
#

InterPro domains:
  IPR002577 Helix-turn-helix, HxlR type [PF01638] (33-86)
  IPR002577 Helix-turn-helix, HxlR type [PS51118] (24-87)
  IPR036388 Winged helix-like DNA-binding domain superfamily [G3DSA:1.10.10.10] (3-87)
  IPR036390 Winged helix DNA-binding domain superfamily [SSF46785] (16-87)

Foldseek 3Di:
DDDDPVVVVVVVVPPDFDCVDPPTPCVLVVCLCPPLLNVLLLVVCVPPNDDDLVRSDVSSPPDDSVRSVVSQVSCVVVVNDDDDDDD

Radius of gyration: 18.06 Å; chains: 1; bounding box: 32×28×61 Å

Secondary structure (DSSP, 8-state):
-PPPHHHHHHHHHT----TTSTT-THHHHHHHHHSHHHHHHHHHHHHH----HHHHHHHH-S--HHHHHHHHHHHHHTTS-------

Sequence (87 aa):
MKASKGSQLLEKVKQRGDLYAAACPSRGVLEHVTSQWGVLVLVALKEEGTHRFSELRRKVGGVSEKMLAQTLQALEQDGFVHREAHP